Protein AF-A0A0J6VZI8-F1 (afdb_monomer_lite)

pLDDT: mean 81.91, std 18.35, range [44.78, 98.0]

Sequence (80 aa):
MGERSEIVSADDPFNEAVATTGLFLMISAIIALAFALGSWSLSETLFAVLSGAVALLSFAASMFCFTSQAREQAPVEVSA

Secondary structure (DSSP, 8-state):
--------SS--HHHHHHHHHHHHHHHHHHHHHHHHHHHHHTT-HHHHHHHHHHHHHHHHHHHHHHHHHHHHT-------

Organism: NCBI:txid1807

Foldseek 3Di:
DDDPDPPLAPPDVVLVVLLVLLVVLQVLLVVLCVQLVVCVVVVVNVSNVVSNVSSVVSNVSSVVSVVVNVVSNPDPPPPD

Structure (mmCIF, N/CA/C/O backbone):
data_AF-A0A0J6VZI8-F1
#
_entry.id   AF-A0A0J6VZI8-F1
#
loop_
_atom_site.group_PDB
_atom_site.id
_atom_site.type_symbol
_atom_site.label_atom_id
_atom_site.label_alt_id
_atom_site.label_comp_id
_atom_site.label_asym_id
_atom_site.label_entity_id
_atom_site.label_seq_id
_atom_site.pdbx_PDB_ins_code
_atom_site.Cartn_x
_atom_site.Cartn_y
_atom_site.Cartn_z
_atom_site.occupancy
_atom_site.B_iso_or_equiv
_atom_site.auth_seq_id
_atom_site.auth_comp_id
_atom_site.auth_asym_id
_atom_site.auth_atom_id
_atom_site.pdbx_PDB_model_num
ATOM 1 N N . MET A 1 1 ? 29.275 -6.194 -38.449 1.00 44.78 1 MET A N 1
ATOM 2 C CA . MET A 1 1 ? 29.085 -7.482 -37.751 1.00 44.78 1 MET A CA 1
ATOM 3 C C . MET A 1 1 ? 29.912 -7.382 -36.480 1.00 44.78 1 MET A C 1
ATOM 5 O O . MET A 1 1 ? 31.102 -7.139 -36.620 1.00 44.78 1 MET A O 1
ATOM 9 N N . GLY A 1 2 ? 29.282 -7.421 -35.302 1.00 46.97 2 GLY A N 1
ATOM 10 C CA . GLY A 1 2 ? 29.968 -7.318 -34.004 1.00 46.97 2 GLY A CA 1
ATOM 11 C C . GLY A 1 2 ? 29.409 -6.227 -33.086 1.00 46.97 2 GLY A C 1
ATOM 12 O O . GLY A 1 2 ? 29.934 -5.124 -33.057 1.00 46.97 2 GLY A O 1
ATOM 13 N N . GLU A 1 3 ? 28.305 -6.561 -32.410 1.00 48.56 3 GLU A N 1
ATOM 14 C CA . GLU A 1 3 ? 28.037 -6.248 -30.995 1.00 48.56 3 GLU A CA 1
ATOM 15 C C . GLU A 1 3 ? 27.991 -4.768 -30.575 1.00 48.56 3 GLU A C 1
ATOM 17 O O . GLU A 1 3 ? 28.862 -4.238 -29.890 1.00 48.56 3 GLU A O 1
ATOM 22 N N . ARG A 1 4 ? 26.857 -4.123 -30.881 1.00 49.41 4 ARG A N 1
ATOM 23 C CA . ARG A 1 4 ? 26.317 -3.070 -30.015 1.00 49.41 4 ARG A CA 1
ATOM 24 C C . ARG A 1 4 ? 25.830 -3.764 -28.746 1.00 49.41 4 ARG A C 1
ATOM 26 O O . ARG A 1 4 ? 24.662 -4.132 -28.683 1.00 49.41 4 ARG A O 1
ATOM 33 N N . SER A 1 5 ? 26.738 -4.008 -27.803 1.00 47.91 5 SER A N 1
ATOM 34 C CA . SER A 1 5 ? 26.368 -4.430 -26.456 1.00 47.91 5 SER A CA 1
ATOM 35 C C . SER A 1 5 ? 25.374 -3.4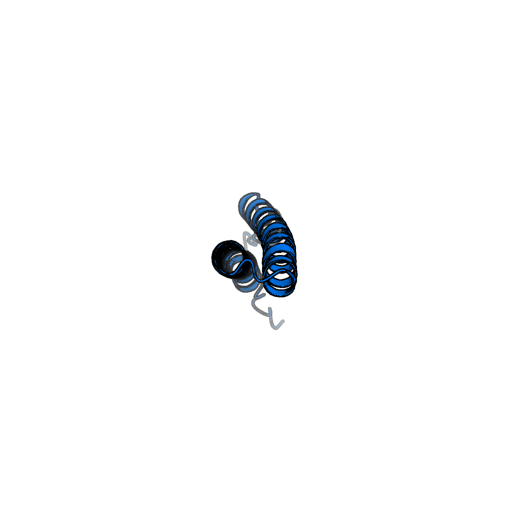12 -25.919 1.00 47.91 5 SER A C 1
ATOM 37 O O . SER A 1 5 ? 25.720 -2.256 -25.675 1.00 47.91 5 SER A O 1
ATOM 39 N N . GLU A 1 6 ? 24.118 -3.838 -25.845 1.00 47.38 6 GLU A N 1
ATOM 40 C CA . GLU A 1 6 ? 23.076 -3.230 -25.039 1.00 47.38 6 GLU A CA 1
ATOM 41 C C . GLU A 1 6 ? 23.652 -2.974 -23.652 1.00 47.38 6 GLU A C 1
ATOM 43 O O . GLU A 1 6 ? 23.751 -3.867 -22.818 1.00 47.38 6 GLU A O 1
ATOM 48 N N . ILE A 1 7 ? 24.019 -1.727 -23.388 1.00 51.47 7 ILE A N 1
ATOM 49 C CA . ILE A 1 7 ? 24.114 -1.214 -22.027 1.00 51.47 7 ILE A CA 1
ATOM 50 C C . ILE A 1 7 ? 22.667 -0.953 -21.576 1.00 51.47 7 ILE A C 1
ATOM 52 O O . ILE A 1 7 ? 22.275 0.172 -21.297 1.00 51.47 7 ILE A O 1
ATOM 56 N N . VAL A 1 8 ? 21.825 -1.984 -21.610 1.00 54.69 8 VAL A N 1
ATOM 57 C CA . VAL A 1 8 ? 20.502 -1.989 -20.984 1.00 54.69 8 VAL A CA 1
ATOM 58 C C . VAL A 1 8 ? 20.742 -2.668 -19.649 1.00 54.69 8 VAL A C 1
ATOM 60 O O . VAL A 1 8 ? 20.682 -3.887 -19.566 1.00 54.69 8 VAL A O 1
ATOM 63 N N . SER A 1 9 ? 21.206 -1.929 -18.634 1.00 56.75 9 SER A N 1
ATOM 64 C CA . SER A 1 9 ? 21.630 -2.608 -17.399 1.00 56.75 9 SER A CA 1
ATOM 65 C C . SER A 1 9 ? 21.429 -1.878 -16.071 1.00 56.75 9 SER A C 1
ATOM 67 O O . SER A 1 9 ? 21.466 -2.566 -15.058 1.00 56.75 9 SER A O 1
ATOM 69 N N . ALA A 1 10 ? 21.195 -0.565 -15.994 1.00 55.38 10 ALA A N 1
ATOM 70 C CA . ALA A 1 10 ? 20.899 0.074 -14.696 1.00 55.38 10 ALA A CA 1
ATOM 71 C C . ALA A 1 10 ? 20.400 1.523 -14.804 1.00 55.38 10 ALA A C 1
ATOM 73 O O . ALA A 1 10 ? 19.538 1.916 -14.027 1.00 55.38 10 ALA A O 1
ATOM 74 N N . ASP A 1 11 ? 20.919 2.294 -15.764 1.00 57.56 11 ASP A N 1
ATOM 75 C CA . ASP A 1 11 ? 20.709 3.750 -15.885 1.00 57.56 11 ASP A CA 1
ATOM 76 C C . ASP A 1 11 ? 19.413 4.161 -16.616 1.00 57.56 11 ASP A C 1
ATOM 78 O O . ASP A 1 11 ? 19.306 5.284 -17.113 1.00 57.56 11 ASP A O 1
ATOM 82 N N . ASP A 1 12 ? 18.414 3.276 -16.727 1.00 74.62 12 ASP A N 1
ATOM 83 C CA . ASP A 1 12 ? 17.141 3.689 -17.321 1.00 74.62 12 ASP A CA 1
ATOM 84 C C . ASP A 1 12 ? 16.360 4.564 -16.316 1.00 74.62 12 ASP A C 1
ATOM 86 O O . ASP A 1 12 ? 16.008 4.084 -15.229 1.00 74.62 12 ASP A O 1
ATOM 90 N N . PRO A 1 13 ? 16.051 5.834 -16.650 1.00 77.88 13 PRO A N 1
ATOM 91 C CA . PRO A 1 13 ? 15.344 6.742 -15.747 1.00 77.88 13 PRO A CA 1
ATOM 92 C C . PRO A 1 13 ? 13.954 6.222 -15.352 1.00 77.88 13 PRO A C 1
ATOM 94 O O . PRO A 1 13 ? 13.434 6.578 -14.292 1.00 77.88 13 PRO A O 1
ATOM 97 N N . PHE A 1 14 ? 13.341 5.362 -16.170 1.00 82.62 14 PHE A N 1
ATOM 98 C CA . PHE A 1 14 ? 12.098 4.686 -15.818 1.00 82.62 14 PHE A CA 1
ATOM 99 C C . PHE A 1 14 ? 12.303 3.694 -14.668 1.00 82.62 14 PHE A C 1
ATOM 101 O O . PHE A 1 14 ? 11.494 3.656 -13.740 1.00 82.62 14 PHE A O 1
ATOM 108 N N . ASN A 1 15 ? 13.396 2.928 -14.685 1.00 81.75 15 ASN A N 1
ATOM 109 C CA . ASN A 1 15 ? 13.690 1.932 -13.658 1.00 81.75 15 ASN A CA 1
ATOM 110 C C . ASN A 1 15 ? 13.938 2.591 -12.288 1.00 81.75 15 ASN A C 1
ATOM 112 O O . ASN A 1 15 ? 13.380 2.159 -11.277 1.00 81.75 15 ASN A O 1
ATOM 116 N N . GLU A 1 16 ? 14.681 3.701 -12.262 1.00 83.75 16 GLU A N 1
ATOM 117 C CA . GLU A 1 16 ? 14.908 4.503 -11.050 1.00 83.75 16 GLU A CA 1
ATOM 118 C C . GLU A 1 16 ? 13.602 5.111 -10.500 1.00 83.75 16 GLU A C 1
ATOM 120 O O . GLU A 1 16 ? 13.331 5.066 -9.290 1.00 83.75 16 GLU A O 1
ATOM 125 N N . ALA A 1 17 ? 12.745 5.633 -11.384 1.00 87.25 17 ALA A N 1
ATOM 126 C CA . ALA A 1 17 ? 11.453 6.198 -11.000 1.00 87.25 17 ALA A CA 1
ATOM 127 C C . ALA A 1 17 ? 10.511 5.139 -10.409 1.00 87.25 17 ALA A C 1
ATOM 129 O O . ALA A 1 17 ? 9.845 5.386 -9.396 1.00 87.25 17 ALA A O 1
ATOM 130 N N . VAL A 1 18 ? 10.469 3.944 -11.002 1.00 89.00 18 VAL A N 1
ATOM 131 C CA . VAL A 1 18 ? 9.670 2.820 -10.500 1.00 89.00 18 VAL A CA 1
ATOM 132 C C . VAL A 1 18 ? 10.196 2.335 -9.148 1.00 89.00 18 VAL A C 1
ATOM 134 O O . VAL A 1 18 ? 9.395 2.091 -8.243 1.00 89.00 18 VAL A O 1
ATOM 137 N N . ALA A 1 19 ? 11.516 2.268 -8.961 1.00 88.75 19 ALA A N 1
ATOM 138 C CA . ALA A 1 19 ? 12.128 1.906 -7.683 1.00 88.75 19 ALA A CA 1
ATOM 139 C C . ALA A 1 19 ? 11.750 2.873 -6.563 1.00 88.75 19 ALA A C 1
ATOM 141 O O . ALA A 1 19 ? 11.288 2.460 -5.494 1.00 88.75 19 ALA A O 1
ATOM 142 N N . THR A 1 20 ? 11.888 4.168 -6.840 1.00 91.38 20 THR A N 1
ATOM 143 C CA . THR A 1 20 ? 11.564 5.236 -5.894 1.00 91.38 20 THR A CA 1
ATOM 144 C C . THR A 1 20 ? 10.074 5.227 -5.559 1.00 91.38 20 THR A C 1
ATOM 146 O O . THR A 1 20 ? 9.695 5.308 -4.390 1.00 91.38 20 THR A O 1
ATOM 149 N N . THR A 1 21 ? 9.215 5.038 -6.563 1.00 92.75 21 THR A N 1
ATOM 150 C CA . THR A 1 21 ? 7.763 4.925 -6.371 1.00 92.75 21 THR A CA 1
ATOM 151 C C . THR A 1 21 ? 7.408 3.716 -5.504 1.00 92.75 21 THR A C 1
ATOM 153 O O . THR A 1 21 ? 6.644 3.853 -4.549 1.00 92.75 21 THR A O 1
ATOM 156 N N . GLY A 1 22 ? 8.003 2.548 -5.771 1.00 93.44 22 GLY A N 1
ATOM 157 C CA . GLY A 1 22 ? 7.816 1.348 -4.953 1.00 93.44 22 GLY A CA 1
ATOM 158 C C . GLY A 1 22 ? 8.216 1.567 -3.492 1.00 93.44 22 GLY A C 1
ATOM 159 O O . GLY A 1 22 ? 7.485 1.164 -2.583 1.00 93.44 22 GLY A O 1
ATOM 160 N N . LEU A 1 23 ? 9.324 2.275 -3.250 1.00 94.12 23 LEU A N 1
ATOM 161 C CA . LEU A 1 23 ? 9.771 2.624 -1.900 1.00 94.12 23 LEU A CA 1
ATOM 162 C C . LEU A 1 23 ? 8.774 3.545 -1.180 1.00 94.12 23 LEU A C 1
ATOM 164 O O . LEU A 1 23 ? 8.409 3.268 -0.037 1.00 94.12 23 LEU A O 1
ATOM 168 N N . PHE A 1 24 ? 8.286 4.599 -1.841 1.00 95.50 24 PHE A N 1
ATOM 169 C CA . PHE A 1 24 ? 7.273 5.487 -1.259 1.00 95.50 24 PHE A CA 1
ATOM 170 C C . PHE A 1 24 ? 5.977 4.743 -0.927 1.00 95.50 24 PHE A C 1
ATOM 172 O O . PHE A 1 24 ? 5.450 4.897 0.175 1.00 95.50 24 PHE A O 1
ATOM 179 N N . LEU A 1 25 ? 5.504 3.883 -1.832 1.00 95.38 25 LEU A N 1
ATOM 180 C CA . LEU A 1 25 ? 4.312 3.062 -1.611 1.00 95.38 25 LEU A CA 1
ATOM 181 C C . LEU A 1 25 ? 4.482 2.101 -0.428 1.00 95.38 25 LEU A C 1
ATOM 183 O O . LEU A 1 25 ? 3.549 1.935 0.357 1.00 95.38 25 LEU A O 1
ATOM 187 N N . MET A 1 26 ? 5.674 1.521 -0.238 1.00 96.81 26 MET A N 1
ATOM 188 C CA . MET A 1 26 ? 5.968 0.708 0.948 1.00 96.81 26 MET A CA 1
ATOM 189 C C . MET A 1 26 ? 5.898 1.511 2.242 1.00 96.81 26 MET A C 1
ATOM 191 O O . MET A 1 26 ? 5.306 1.052 3.219 1.00 96.81 26 MET A O 1
ATOM 195 N N . ILE A 1 27 ? 6.481 2.709 2.266 1.00 97.50 27 ILE A N 1
ATOM 196 C CA . ILE A 1 27 ? 6.442 3.574 3.450 1.00 97.50 27 ILE A CA 1
ATOM 197 C C . ILE A 1 27 ? 4.990 3.931 3.784 1.00 97.50 27 ILE A C 1
ATOM 199 O O . ILE A 1 27 ? 4.565 3.776 4.931 1.00 97.50 27 ILE A O 1
ATOM 203 N N . SER A 1 28 ? 4.201 4.333 2.785 1.00 96.81 28 SER A N 1
ATOM 204 C CA . SER A 1 28 ? 2.770 4.597 2.958 1.00 96.81 28 SER A CA 1
ATOM 205 C C . SER A 1 28 ? 2.011 3.370 3.467 1.00 96.81 28 SER A C 1
ATOM 207 O O . SER A 1 28 ? 1.178 3.510 4.362 1.00 96.81 28 SER A O 1
ATOM 209 N N . ALA A 1 29 ? 2.328 2.170 2.966 1.00 97.50 29 ALA A N 1
ATOM 210 C CA . ALA A 1 29 ? 1.716 0.924 3.421 1.00 97.50 29 ALA A CA 1
ATOM 211 C C . ALA A 1 29 ? 1.981 0.658 4.910 1.00 97.50 29 ALA A C 1
ATOM 213 O O . ALA A 1 29 ? 1.054 0.340 5.653 1.00 97.50 29 ALA A O 1
ATOM 214 N N . ILE A 1 30 ? 3.227 0.833 5.362 1.00 98.00 30 ILE A N 1
ATOM 215 C CA . ILE A 1 30 ? 3.621 0.628 6.765 1.00 98.00 30 ILE A CA 1
ATOM 216 C C . ILE A 1 30 ? 2.915 1.633 7.680 1.00 98.00 30 ILE A C 1
ATOM 218 O O . ILE A 1 30 ? 2.400 1.255 8.732 1.00 98.00 30 ILE A O 1
ATOM 222 N N . ILE A 1 31 ? 2.848 2.903 7.275 1.00 97.19 31 ILE A N 1
ATOM 223 C CA . ILE A 1 31 ? 2.155 3.945 8.041 1.00 97.19 31 ILE A CA 1
ATOM 224 C C . ILE A 1 31 ? 0.660 3.621 8.149 1.00 97.19 31 ILE A C 1
ATOM 226 O O . ILE A 1 31 ? 0.100 3.641 9.244 1.00 97.19 31 ILE A O 1
ATOM 230 N N . ALA A 1 32 ? 0.013 3.274 7.034 1.00 97.25 32 ALA A N 1
ATOM 231 C CA . ALA A 1 32 ? -1.397 2.897 7.018 1.00 97.25 32 ALA A CA 1
ATOM 232 C C . ALA A 1 32 ? -1.668 1.650 7.878 1.00 97.25 32 ALA A C 1
ATOM 234 O O . ALA A 1 32 ? -2.654 1.616 8.612 1.00 97.25 32 ALA A O 1
ATOM 235 N N . LEU A 1 33 ? -0.765 0.665 7.865 1.00 97.38 33 LEU A N 1
ATOM 236 C CA . LEU A 1 33 ? -0.851 -0.515 8.724 1.00 97.38 33 LEU A CA 1
ATOM 237 C C . LEU A 1 33 ? -0.752 -0.148 10.211 1.00 97.38 33 LEU A C 1
ATOM 239 O O . LEU A 1 33 ? -1.519 -0.670 11.017 1.00 97.38 33 LEU A O 1
ATOM 243 N N . ALA A 1 34 ? 0.139 0.773 10.587 1.00 97.56 34 ALA A N 1
ATOM 244 C CA . ALA A 1 34 ? 0.234 1.255 11.964 1.00 97.56 34 ALA A CA 1
ATOM 245 C C . ALA A 1 34 ? -1.076 1.917 12.426 1.00 97.56 34 ALA A C 1
ATOM 247 O O . ALA A 1 34 ? -1.544 1.642 13.532 1.00 97.56 34 ALA A O 1
ATOM 248 N N . PHE A 1 35 ? -1.712 2.721 11.565 1.00 96.44 35 PHE A N 1
ATOM 249 C CA . PHE A 1 35 ? -3.042 3.272 11.840 1.00 96.44 35 PHE A CA 1
ATOM 250 C C . PHE A 1 35 ? -4.108 2.186 11.956 1.00 96.44 35 PHE A C 1
ATOM 252 O O . PHE A 1 35 ? -4.934 2.264 12.862 1.00 96.44 35 PHE A O 1
ATOM 259 N N . ALA A 1 36 ? -4.073 1.161 11.104 1.00 95.62 36 ALA A N 1
ATOM 260 C CA . ALA A 1 36 ? -5.025 0.057 11.164 1.00 95.62 36 ALA A CA 1
ATOM 261 C C . ALA A 1 36 ? -4.944 -0.687 12.501 1.00 95.62 36 ALA A C 1
ATOM 263 O O . ALA A 1 36 ? -5.957 -0.889 13.171 1.00 95.62 36 ALA A O 1
ATOM 264 N N . LEU A 1 37 ? -3.725 -1.025 12.930 1.00 96.00 37 LEU A N 1
ATOM 265 C CA . LEU A 1 37 ? -3.470 -1.713 14.195 1.00 96.00 37 LEU A CA 1
ATOM 266 C C . LEU A 1 37 ? -3.811 -0.836 15.407 1.00 96.00 37 LEU A C 1
ATOM 268 O O . LEU A 1 37 ? -4.456 -1.304 16.346 1.00 96.00 37 LEU A O 1
ATOM 272 N N . GLY A 1 38 ? -3.433 0.445 15.378 1.00 95.75 38 GLY A N 1
ATOM 273 C CA . GLY A 1 38 ? -3.774 1.394 16.439 1.00 95.75 38 GLY A CA 1
ATOM 274 C C . GLY A 1 38 ? -5.283 1.609 16.558 1.00 95.75 38 GLY A C 1
ATOM 275 O O . GLY A 1 38 ? -5.836 1.608 17.654 1.00 95.75 38 GLY A O 1
ATOM 276 N N . SER A 1 39 ? -5.970 1.716 15.424 1.00 93.50 39 SER A N 1
ATOM 277 C CA . SER A 1 39 ? -7.419 1.878 15.360 1.00 93.50 39 SER A CA 1
ATOM 278 C C . SER A 1 39 ? -8.164 0.633 15.845 1.00 93.50 39 SER A C 1
ATOM 280 O O . SER A 1 39 ? -9.153 0.767 16.566 1.00 93.50 39 SER A O 1
ATOM 282 N N . TRP A 1 40 ? -7.657 -0.571 15.556 1.00 89.94 40 TRP A N 1
ATOM 283 C CA . TRP A 1 40 ? -8.165 -1.805 16.162 1.00 89.94 40 TRP A CA 1
ATOM 284 C C . TRP A 1 40 ? -8.007 -1.814 17.679 1.00 89.94 40 TRP A C 1
ATOM 286 O O . TRP A 1 40 ? -8.951 -2.172 18.381 1.00 89.94 40 TRP A O 1
ATOM 296 N N . SER A 1 41 ? -6.863 -1.356 18.196 1.00 92.19 41 SER A N 1
ATOM 297 C CA . SER A 1 41 ? -6.649 -1.235 19.643 1.00 92.19 41 SER A CA 1
ATOM 298 C C . SER A 1 41 ? -7.635 -0.270 20.314 1.00 92.19 41 SER A C 1
ATOM 300 O O . SER A 1 41 ? -7.927 -0.436 21.495 1.00 92.19 41 SER A O 1
ATOM 302 N N . LEU A 1 42 ? -8.146 0.723 19.582 1.00 94.56 42 LEU A N 1
ATOM 303 C CA . LEU A 1 42 ? -9.122 1.710 20.059 1.00 94.56 42 LEU A CA 1
ATOM 304 C C . LEU A 1 42 ? -10.583 1.339 19.731 1.00 94.56 42 LEU A C 1
ATOM 306 O O . LEU A 1 42 ? -11.480 2.115 20.033 1.00 94.56 42 LEU A O 1
ATOM 310 N N . SER A 1 43 ? -10.842 0.160 19.147 1.00 92.81 43 SER A N 1
ATOM 311 C CA . SER A 1 43 ? -12.173 -0.293 18.683 1.00 92.81 43 SER A CA 1
ATOM 312 C C . SER A 1 43 ? -12.827 0.557 17.577 1.00 92.81 43 SER A C 1
ATOM 314 O O . SER A 1 43 ? -14.012 0.393 17.282 1.00 92.81 43 SER A O 1
ATOM 316 N N . GLU A 1 44 ? -12.056 1.389 16.878 1.00 92.75 44 GLU A N 1
ATOM 317 C CA . GLU A 1 44 ? -12.519 2.207 15.748 1.00 92.75 44 GLU A CA 1
ATOM 318 C C . GLU A 1 44 ? -12.539 1.390 14.442 1.00 92.75 44 GLU A C 1
ATOM 320 O O . GLU A 1 44 ? -11.746 1.581 13.523 1.00 92.75 44 GLU A O 1
ATOM 325 N N . THR A 1 45 ? -13.447 0.417 14.357 1.00 92.44 45 THR A N 1
ATOM 326 C CA . THR A 1 45 ? -13.440 -0.611 13.294 1.00 92.44 45 THR A CA 1
ATOM 327 C C . THR A 1 45 ? -13.469 -0.062 11.864 1.00 92.44 45 THR A C 1
ATOM 329 O O . THR A 1 45 ? -12.789 -0.609 10.996 1.00 92.44 45 THR A O 1
ATOM 332 N N . LEU A 1 46 ? -14.197 1.027 11.602 1.00 94.38 46 LEU A N 1
ATOM 333 C CA . LEU A 1 46 ? -14.268 1.623 10.264 1.00 94.38 46 LEU A CA 1
ATOM 334 C C . LEU A 1 46 ? -12.903 2.154 9.806 1.00 94.38 46 LEU A C 1
ATOM 336 O O . LEU A 1 46 ? -12.476 1.887 8.682 1.00 94.38 46 LEU A O 1
ATOM 340 N N . PHE A 1 47 ? -12.202 2.875 10.682 1.00 92.94 47 PHE A N 1
ATOM 341 C CA . PHE A 1 47 ? -10.890 3.434 10.367 1.00 92.94 47 PHE A CA 1
ATOM 342 C C . PHE A 1 47 ? -9.843 2.327 10.225 1.00 92.94 47 PHE A C 1
ATOM 344 O O . PHE A 1 47 ? -9.013 2.388 9.316 1.00 92.94 47 PHE A O 1
ATOM 351 N N . ALA A 1 48 ? -9.932 1.277 11.049 1.00 93.31 48 ALA A N 1
ATOM 352 C CA . ALA A 1 48 ? -9.074 0.100 10.956 1.00 93.31 48 ALA A CA 1
ATOM 353 C C . ALA A 1 48 ? -9.215 -0.613 9.602 1.00 93.31 48 ALA A C 1
ATOM 355 O O . ALA A 1 48 ? -8.216 -0.935 8.961 1.00 93.31 48 ALA A O 1
ATOM 356 N N . VAL A 1 49 ? -10.449 -0.805 9.122 1.00 96.81 49 VAL A N 1
ATOM 357 C CA . VAL A 1 49 ? -10.711 -1.454 7.827 1.00 96.81 49 VAL A CA 1
ATOM 358 C C . VAL A 1 49 ? -10.224 -0.594 6.663 1.00 96.81 49 VAL A C 1
ATOM 360 O O . VAL A 1 49 ? -9.548 -1.106 5.772 1.00 96.81 49 VAL A O 1
ATOM 363 N N . LEU A 1 50 ? -10.530 0.707 6.661 1.00 97.38 50 LEU A N 1
ATOM 364 C CA . LEU A 1 50 ? -10.138 1.598 5.565 1.00 97.38 50 LEU A CA 1
ATOM 365 C C . LEU A 1 50 ? -8.617 1.753 5.468 1.00 97.38 50 LEU A C 1
ATOM 367 O O . LEU A 1 50 ? -8.051 1.604 4.386 1.00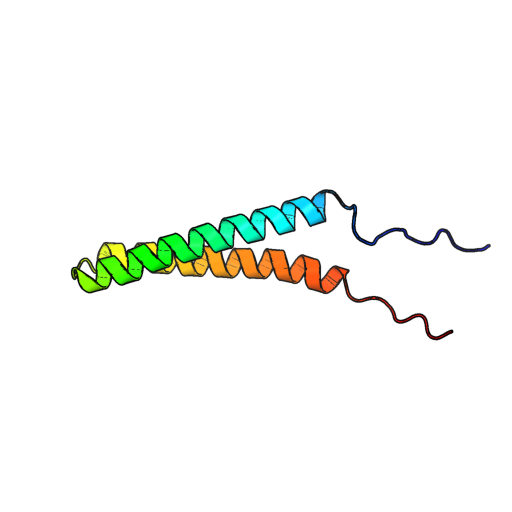 97.38 50 LEU A O 1
ATOM 371 N N . SER A 1 51 ? -7.942 2.002 6.591 1.00 95.25 51 SER A N 1
ATOM 372 C CA . SER A 1 51 ? -6.477 2.100 6.622 1.00 95.25 51 SER A CA 1
ATOM 373 C C . SER A 1 51 ? -5.806 0.764 6.301 1.00 95.25 51 SER A C 1
ATOM 37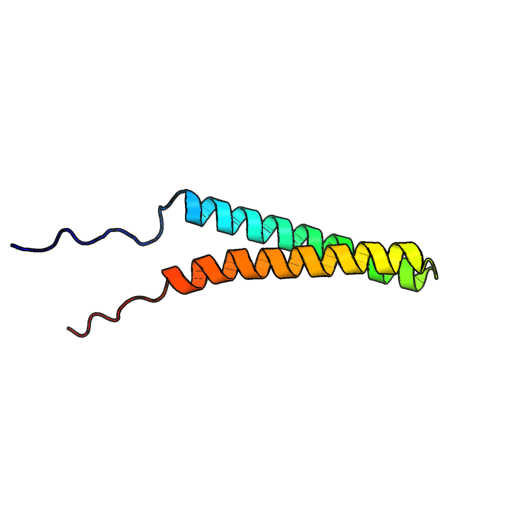5 O O . SER A 1 51 ? -4.831 0.742 5.551 1.00 95.25 51 SER A O 1
ATOM 377 N N . GLY A 1 52 ? -6.371 -0.358 6.757 1.00 95.75 52 GLY A N 1
ATOM 378 C CA . GLY A 1 52 ? -5.922 -1.696 6.375 1.00 95.75 52 GLY A CA 1
ATOM 379 C C . GLY A 1 52 ? -6.037 -1.947 4.869 1.00 95.75 52 GLY A C 1
ATOM 380 O O . GLY A 1 52 ? -5.091 -2.434 4.253 1.00 95.75 52 GLY A O 1
ATOM 381 N N . ALA A 1 53 ? -7.149 -1.553 4.241 1.00 97.69 53 ALA A N 1
ATOM 382 C CA . ALA A 1 53 ? -7.320 -1.658 2.792 1.00 97.69 53 ALA A CA 1
ATOM 383 C C . ALA A 1 53 ? -6.292 -0.803 2.031 1.00 97.69 53 ALA A C 1
ATOM 385 O O . ALA A 1 53 ? -5.667 -1.288 1.087 1.00 97.69 53 ALA A O 1
ATOM 386 N N . VAL A 1 54 ? -6.056 0.438 2.473 1.00 97.50 54 VAL A N 1
ATOM 387 C CA . VAL A 1 54 ? -5.014 1.313 1.905 1.00 97.50 54 VAL A CA 1
ATOM 388 C C . VAL A 1 54 ? -3.625 0.691 2.055 1.00 97.50 54 VAL A C 1
ATOM 390 O O . VAL A 1 54 ? -2.840 0.729 1.105 1.00 97.50 54 VAL A O 1
ATOM 393 N N . ALA A 1 55 ? -3.328 0.081 3.205 1.00 97.62 55 ALA A N 1
ATOM 394 C CA . ALA A 1 55 ? -2.061 -0.600 3.440 1.00 97.62 55 ALA A CA 1
ATOM 395 C C . ALA A 1 55 ? -1.853 -1.753 2.449 1.00 97.62 55 ALA A C 1
ATOM 397 O O . ALA A 1 55 ? -0.806 -1.830 1.808 1.00 97.62 55 ALA A O 1
ATOM 398 N N . LEU A 1 56 ? -2.868 -2.602 2.263 1.00 97.94 56 LEU A N 1
ATOM 399 C CA . LEU A 1 56 ? -2.804 -3.739 1.341 1.00 97.94 56 LEU A CA 1
ATOM 400 C C . LEU A 1 56 ? -2.639 -3.300 -0.115 1.00 97.94 56 LEU A C 1
ATOM 402 O O . LEU A 1 56 ? -1.805 -3.855 -0.827 1.00 97.94 56 LEU A O 1
ATOM 406 N N . LEU A 1 57 ? -3.397 -2.294 -0.556 1.00 97.69 57 LEU A N 1
ATOM 407 C CA . LEU A 1 57 ? -3.295 -1.768 -1.919 1.00 97.69 57 LEU A CA 1
ATOM 408 C C . LEU A 1 57 ? -1.920 -1.140 -2.179 1.00 97.69 57 LEU A C 1
ATOM 410 O O . LEU A 1 57 ? -1.316 -1.404 -3.217 1.00 97.69 57 LEU A O 1
ATOM 414 N N . SER A 1 58 ? -1.400 -0.365 -1.224 1.00 97.44 58 SER A N 1
ATOM 415 C CA . SER A 1 58 ? -0.080 0.271 -1.342 1.00 97.44 58 SER A CA 1
ATOM 416 C C . SER A 1 58 ? 1.043 -0.768 -1.369 1.00 97.44 58 SER A C 1
ATOM 418 O O . SER A 1 58 ? 1.960 -0.666 -2.180 1.00 97.44 58 SER A O 1
ATOM 420 N N . PHE A 1 59 ? 0.941 -1.809 -0.539 1.00 97.12 59 PHE A N 1
ATOM 421 C CA . PHE A 1 59 ? 1.882 -2.928 -0.525 1.00 97.12 59 PHE A CA 1
ATOM 422 C C . PHE A 1 59 ? 1.837 -3.752 -1.822 1.00 97.12 59 PHE A C 1
ATOM 424 O O . PHE A 1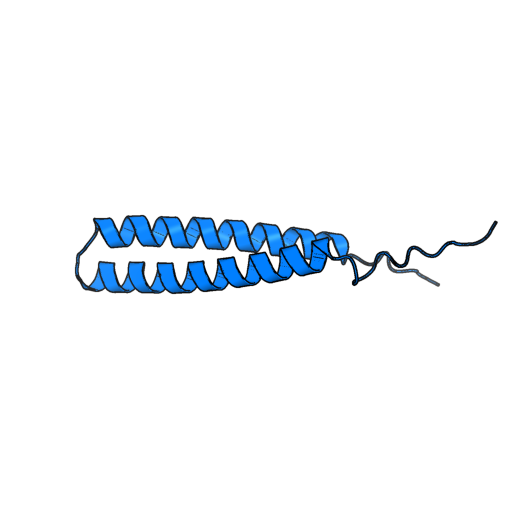 59 ? 2.870 -4.126 -2.370 1.00 97.12 59 PHE A O 1
ATOM 431 N N . ALA A 1 60 ? 0.646 -4.028 -2.353 1.00 96.75 60 ALA A N 1
ATOM 432 C CA . ALA A 1 60 ? 0.512 -4.747 -3.618 1.00 96.75 60 ALA A CA 1
ATOM 433 C C . ALA A 1 60 ? 1.103 -3.942 -4.787 1.00 96.75 60 ALA A C 1
ATOM 435 O O . ALA A 1 60 ? 1.813 -4.494 -5.631 1.00 96.75 60 ALA A O 1
ATOM 436 N N . ALA A 1 61 ? 0.855 -2.631 -4.812 1.00 94.38 61 ALA A N 1
ATOM 437 C CA . ALA A 1 61 ? 1.419 -1.736 -5.814 1.00 94.38 61 ALA A CA 1
ATOM 438 C C . ALA A 1 61 ? 2.952 -1.637 -5.705 1.00 94.38 61 ALA A C 1
ATOM 440 O O . ALA A 1 61 ? 3.632 -1.703 -6.729 1.00 94.38 61 ALA A O 1
ATOM 441 N N . SER A 1 62 ? 3.518 -1.565 -4.493 1.00 93.06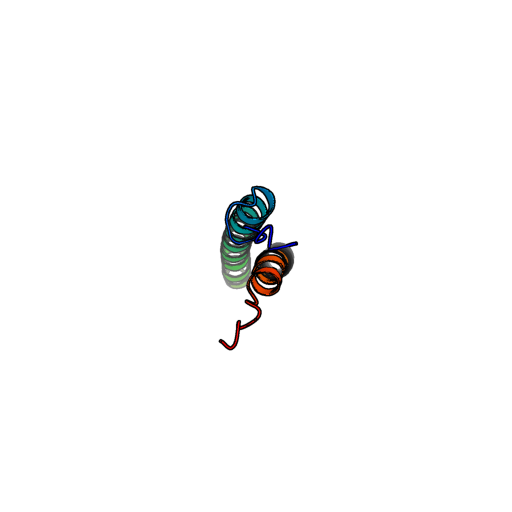 62 SER A N 1
ATOM 442 C CA . SER A 1 62 ? 4.978 -1.559 -4.316 1.00 93.06 62 SER A CA 1
ATOM 443 C C . SER A 1 62 ? 5.624 -2.862 -4.789 1.00 93.06 62 SER A C 1
ATOM 445 O O . SER A 1 62 ? 6.649 -2.825 -5.469 1.00 93.06 62 SER A O 1
ATOM 447 N N . MET A 1 63 ? 4.996 -4.011 -4.517 1.00 91.50 63 MET A N 1
ATOM 448 C CA . MET A 1 63 ? 5.456 -5.308 -5.017 1.00 91.50 63 MET A CA 1
ATOM 449 C C . MET A 1 63 ? 5.464 -5.367 -6.542 1.00 91.50 63 MET A C 1
ATOM 451 O O . MET A 1 63 ? 6.410 -5.900 -7.121 1.00 91.50 63 MET A O 1
ATOM 455 N N . PHE A 1 64 ? 4.464 -4.786 -7.208 1.00 91.38 64 PHE A N 1
ATOM 456 C CA . PHE A 1 64 ? 4.456 -4.690 -8.668 1.00 91.38 64 PHE A CA 1
ATOM 457 C C . PHE A 1 64 ? 5.648 -3.869 -9.188 1.00 91.38 64 PHE A C 1
ATOM 459 O O . PHE A 1 64 ? 6.357 -4.334 -10.080 1.00 91.38 64 PHE A O 1
ATOM 466 N N . CYS A 1 65 ? 5.930 -2.715 -8.573 1.00 89.25 65 CYS A N 1
ATOM 467 C CA . CYS A 1 65 ? 7.089 -1.875 -8.896 1.00 89.25 65 CYS A CA 1
ATOM 468 C C . CYS A 1 65 ? 8.437 -2.577 -8.649 1.00 89.25 65 CYS A C 1
ATOM 470 O O . CYS A 1 65 ? 9.387 -2.392 -9.403 1.00 89.25 65 CYS A O 1
ATOM 472 N N . PHE A 1 66 ? 8.564 -3.391 -7.601 1.00 88.19 66 PHE A N 1
ATOM 473 C CA . PHE A 1 66 ? 9.797 -4.153 -7.367 1.00 88.19 66 PHE A CA 1
ATOM 474 C C . PHE A 1 66 ? 9.922 -5.360 -8.303 1.00 88.19 66 PHE A C 1
ATOM 476 O O . PHE A 1 66 ? 11.020 -5.692 -8.743 1.00 88.19 66 PHE A O 1
ATOM 483 N N . THR A 1 67 ? 8.804 -5.984 -8.674 1.00 85.00 67 THR A N 1
ATOM 484 C CA . THR A 1 67 ? 8.794 -7.131 -9.594 1.00 85.00 67 THR A CA 1
ATOM 485 C C . THR A 1 67 ? 9.182 -6.727 -11.014 1.00 85.00 67 THR A C 1
ATOM 487 O O . THR A 1 67 ? 9.864 -7.496 -11.691 1.00 85.00 67 THR A O 1
ATOM 490 N N . SER A 1 68 ? 8.786 -5.536 -11.478 1.00 79.50 68 SER A N 1
ATOM 491 C CA . SER A 1 68 ? 9.242 -5.027 -12.778 1.00 79.50 68 SER A CA 1
ATOM 492 C C . SER A 1 68 ? 10.763 -4.874 -12.827 1.00 79.50 68 SER A C 1
ATOM 494 O O . SER A 1 68 ? 11.362 -5.244 -13.826 1.00 79.50 68 SER A O 1
ATOM 496 N N . GLN A 1 69 ? 11.397 -4.451 -11.728 1.00 72.75 69 GLN A N 1
ATOM 497 C CA . GLN A 1 69 ? 12.861 -4.380 -11.646 1.00 72.75 69 GLN A CA 1
ATOM 498 C C . GLN A 1 69 ? 13.514 -5.769 -11.605 1.00 72.75 69 GLN A C 1
ATOM 500 O O . GLN A 1 69 ? 14.500 -6.016 -12.291 1.00 72.75 69 GLN A O 1
ATOM 505 N N . ALA A 1 70 ? 12.949 -6.704 -10.831 1.00 74.12 70 ALA A N 1
ATOM 506 C CA . ALA A 1 70 ? 13.501 -8.053 -10.682 1.00 74.12 70 ALA A CA 1
ATOM 507 C C . ALA A 1 70 ? 13.491 -8.863 -11.992 1.00 74.12 70 ALA A C 1
ATOM 509 O O . ALA A 1 70 ? 14.323 -9.748 -12.177 1.00 74.12 70 ALA A O 1
ATOM 510 N N . ARG A 1 71 ? 12.545 -8.578 -12.895 1.00 67.69 71 ARG A N 1
ATOM 511 C CA . ARG A 1 71 ? 12.461 -9.225 -14.213 1.00 67.69 71 ARG A CA 1
ATOM 512 C C . ARG A 1 71 ? 13.487 -8.694 -15.209 1.00 67.69 71 ARG A C 1
ATOM 514 O O . ARG A 1 71 ? 13.986 -9.485 -16.001 1.00 67.69 71 ARG A O 1
ATOM 521 N N . GLU A 1 72 ? 13.816 -7.408 -15.138 1.00 60.66 72 GLU A N 1
ATOM 522 C CA . GLU A 1 72 ? 14.821 -6.780 -16.005 1.00 60.66 72 GLU A CA 1
ATOM 523 C C . GLU A 1 72 ? 16.253 -7.194 -15.614 1.00 60.66 72 GLU A C 1
ATOM 525 O O . GLU A 1 72 ? 17.142 -7.281 -16.453 1.00 60.66 72 GLU A O 1
ATOM 530 N N . GLN A 1 73 ? 16.479 -7.494 -14.330 1.00 56.38 73 GLN A N 1
ATOM 531 C CA . GLN A 1 73 ? 17.792 -7.849 -13.784 1.00 56.38 73 GLN A CA 1
ATOM 532 C C . GLN A 1 73 ? 18.223 -9.302 -14.007 1.00 56.38 73 GLN A C 1
ATOM 534 O O . GLN A 1 73 ? 19.293 -9.652 -13.522 1.00 56.38 73 GLN A O 1
ATOM 539 N N . ALA A 1 74 ? 17.446 -10.157 -14.686 1.00 50.84 74 ALA A N 1
ATOM 540 C CA . ALA A 1 74 ? 17.884 -11.517 -15.003 1.00 50.84 74 ALA A CA 1
ATOM 541 C C . ALA A 1 74 ? 19.012 -11.452 -16.049 1.00 50.84 74 ALA A C 1
ATOM 543 O O . ALA A 1 74 ? 18.726 -11.277 -17.237 1.00 50.84 74 ALA A O 1
ATOM 544 N N . PRO A 1 75 ? 20.293 -11.580 -15.654 1.00 49.31 75 PRO A N 1
ATOM 545 C CA . PRO A 1 75 ? 21.383 -11.558 -16.606 1.00 49.31 75 PRO A CA 1
ATOM 546 C C . PRO A 1 75 ? 21.281 -12.871 -17.374 1.00 49.31 75 PRO A C 1
ATOM 548 O O . PRO A 1 75 ? 21.227 -13.949 -16.778 1.00 49.31 75 PRO A O 1
ATOM 551 N N . VAL A 1 76 ? 21.263 -12.808 -18.700 1.00 53.97 76 VAL A N 1
ATOM 552 C CA . VAL A 1 76 ? 21.669 -13.971 -19.485 1.00 53.97 76 VAL A CA 1
ATOM 553 C C . VAL A 1 76 ? 23.109 -14.252 -19.066 1.00 53.97 76 VAL A C 1
ATOM 555 O O . VAL A 1 76 ? 24.003 -13.468 -19.380 1.00 53.97 76 VAL A O 1
ATOM 558 N N . GLU A 1 77 ? 23.320 -15.320 -18.293 1.00 52.41 77 GLU A N 1
ATOM 559 C CA . GLU A 1 77 ? 24.653 -15.832 -18.001 1.00 52.41 77 GLU A CA 1
ATOM 560 C C . GLU A 1 77 ? 25.346 -16.098 -19.340 1.00 52.41 77 GLU A C 1
ATOM 562 O O . GLU A 1 77 ? 25.048 -17.068 -20.041 1.00 52.41 77 GLU A O 1
ATOM 567 N N . VAL A 1 78 ? 26.258 -15.205 -19.723 1.00 58.06 78 VAL A N 1
ATOM 568 C CA . VAL A 1 78 ? 27.205 -15.462 -20.802 1.00 58.06 78 VAL A CA 1
ATOM 569 C C . VAL A 1 78 ? 28.144 -16.542 -20.282 1.00 58.06 78 VAL A C 1
ATOM 571 O O . VAL A 1 78 ? 29.110 -16.269 -19.577 1.00 58.06 78 VAL A O 1
ATOM 574 N N . SER A 1 79 ? 27.809 -17.791 -20.604 1.00 55.34 79 SER A N 1
ATOM 575 C CA . SER A 1 79 ? 28.759 -18.895 -20.574 1.00 55.34 79 SER A CA 1
ATOM 576 C C . SER 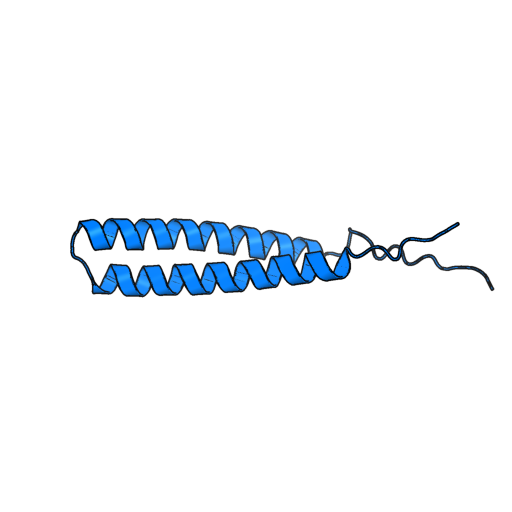A 1 79 ? 29.818 -18.614 -21.640 1.00 55.34 79 SER A C 1
ATOM 578 O O . SER A 1 79 ? 29.537 -18.742 -22.834 1.00 55.34 79 SER A O 1
ATOM 580 N N . ALA A 1 80 ? 31.004 -18.199 -21.205 1.00 46.19 80 ALA A N 1
ATOM 581 C CA . ALA A 1 80 ? 32.225 -18.171 -22.002 1.00 46.19 80 ALA A CA 1
ATOM 582 C C . ALA A 1 80 ? 33.323 -18.934 -21.257 1.00 46.19 80 ALA A C 1
ATOM 584 O O . ALA A 1 80 ? 33.469 -18.701 -20.035 1.00 46.19 80 ALA A O 1
#

Radius of gyration: 19.23 Å; chains: 1; bounding box: 46×26×58 Å